Protein AF-A0A8H8R1V0-F1 (afdb_monomer_lite)

Radius of gyration: 19.97 Å; chains: 1; bounding box: 47×47×46 Å

InterPro domains:
  IPR007233 Trafficking protein particle complex subunit [PF04099] (3-85)

Organism: NCBI:txid1316788

Sequence (91 aa):
MVVYSFYIFDRHTECVYSKLWARQDRPISGGGTSIRPISDSSATSNGAPPDLGPARARPARLSAQDDAKLIFGTIFSLRNMVRKLGGPDDR

Structure (mmCIF, N/CA/C/O backbone):
data_AF-A0A8H8R1V0-F1
#
_entry.id   AF-A0A8H8R1V0-F1
#
loop_
_atom_site.group_PDB
_atom_site.id
_atom_site.type_symbol
_atom_site.label_atom_id
_atom_site.label_alt_id
_atom_site.label_comp_id
_atom_site.label_asym_id
_atom_site.label_entity_id
_atom_site.label_seq_id
_atom_site.pdbx_PDB_ins_code
_atom_site.Cartn_x
_atom_site.Cartn_y
_atom_site.Cartn_z
_atom_site.occupancy
_atom_site.B_iso_or_equiv
_atom_site.auth_seq_id
_atom_site.auth_comp_id
_atom_site.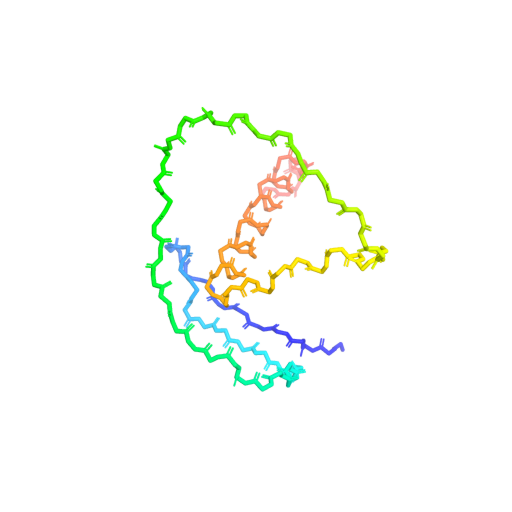auth_asym_id
_atom_site.auth_atom_id
_atom_site.pdbx_PDB_model_num
ATOM 1 N N . MET A 1 1 ? -8.705 -15.107 -9.577 1.00 81.56 1 MET A N 1
ATOM 2 C CA . MET A 1 1 ? -8.193 -13.729 -9.771 1.00 81.56 1 MET A CA 1
ATOM 3 C C . MET A 1 1 ? -6.671 -13.799 -9.791 1.00 81.56 1 MET A C 1
ATOM 5 O O . MET A 1 1 ? -6.124 -14.564 -9.009 1.00 81.56 1 MET A O 1
ATOM 9 N N . VAL A 1 2 ? -5.998 -13.088 -10.700 1.00 89.50 2 VAL A N 1
ATOM 10 C CA . VAL A 1 2 ? -4.525 -13.113 -10.830 1.00 89.50 2 VAL A CA 1
ATOM 11 C C . VAL A 1 2 ? -3.909 -12.049 -9.915 1.00 89.50 2 VAL A C 1
ATOM 13 O O . VAL A 1 2 ? -4.453 -10.951 -9.820 1.00 89.50 2 VAL A O 1
ATOM 16 N N . VAL A 1 3 ? -2.786 -12.356 -9.256 1.00 89.12 3 VAL A N 1
ATOM 17 C CA . VAL A 1 3 ? -2.031 -11.395 -8.433 1.00 89.12 3 VAL A CA 1
ATOM 18 C C . VAL A 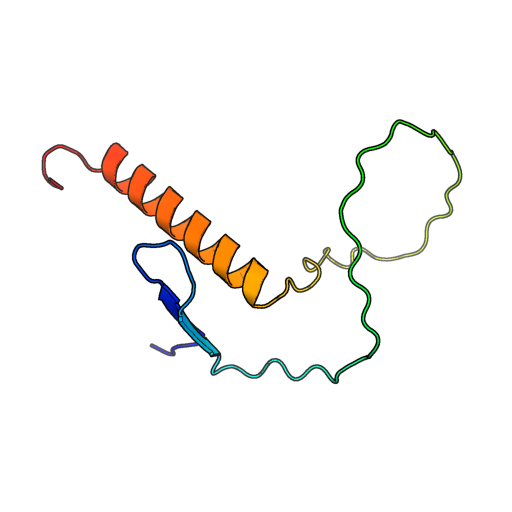1 3 ? -0.862 -10.843 -9.249 1.00 89.12 3 VAL A C 1
ATOM 20 O O . VAL A 1 3 ? 0.032 -11.590 -9.638 1.00 89.12 3 VAL A O 1
ATOM 23 N N . TYR A 1 4 ? -0.868 -9.536 -9.513 1.00 89.50 4 TYR A N 1
ATOM 24 C CA . TYR A 1 4 ? 0.196 -8.869 -10.273 1.00 89.50 4 TYR A CA 1
ATOM 25 C C . TYR A 1 4 ? 1.370 -8.464 -9.385 1.00 89.50 4 TYR A C 1
ATOM 27 O O . TYR A 1 4 ? 2.528 -8.690 -9.739 1.00 89.50 4 TYR A O 1
ATOM 35 N N . SER A 1 5 ? 1.064 -7.900 -8.220 1.00 90.88 5 SER A N 1
ATOM 36 C CA . SER A 1 5 ? 2.032 -7.411 -7.248 1.00 90.88 5 SER A CA 1
ATOM 37 C C . SER A 1 5 ? 1.524 -7.615 -5.821 1.00 90.88 5 SER A C 1
ATOM 39 O O . SER A 1 5 ? 0.320 -7.713 -5.582 1.00 90.88 5 SER A O 1
ATOM 41 N N . PHE A 1 6 ? 2.450 -7.725 -4.874 1.00 93.50 6 PHE A N 1
ATOM 42 C CA . PHE A 1 6 ? 2.164 -7.908 -3.457 1.00 93.50 6 PHE A CA 1
ATOM 43 C C . PHE A 1 6 ? 3.157 -7.114 -2.624 1.00 93.50 6 PHE A C 1
ATOM 45 O O . PHE A 1 6 ? 4.369 -7.230 -2.814 1.00 93.50 6 PHE A O 1
ATOM 52 N N . TYR A 1 7 ? 2.620 -6.313 -1.709 1.00 95.56 7 TYR A N 1
ATOM 53 C CA . TYR A 1 7 ? 3.373 -5.411 -0.850 1.00 95.56 7 TYR A CA 1
ATOM 54 C C . TYR A 1 7 ? 2.996 -5.669 0.604 1.00 95.56 7 TYR A C 1
ATOM 56 O O . TYR A 1 7 ? 1.814 -5.814 0.919 1.00 95.56 7 TYR A O 1
ATOM 64 N N . ILE A 1 8 ? 3.993 -5.689 1.485 1.00 96.75 8 ILE A N 1
ATOM 65 C CA . ILE A 1 8 ? 3.791 -5.676 2.933 1.00 96.75 8 ILE A CA 1
ATOM 66 C C . ILE A 1 8 ? 4.366 -4.368 3.459 1.00 96.75 8 ILE A C 1
ATOM 68 O O . ILE A 1 8 ? 5.540 -4.066 3.237 1.00 96.75 8 ILE A O 1
ATOM 72 N N . PHE A 1 9 ? 3.528 -3.617 4.168 1.00 96.94 9 PHE A N 1
ATOM 73 C CA . PHE A 1 9 ? 3.919 -2.410 4.882 1.00 96.94 9 PHE A CA 1
ATOM 74 C C . PHE A 1 9 ? 3.849 -2.661 6.383 1.00 96.94 9 PHE A C 1
ATOM 76 O O . PHE A 1 9 ? 2.884 -3.260 6.861 1.00 96.94 9 PHE A O 1
ATOM 83 N N . ASP A 1 10 ? 4.847 -2.180 7.113 1.00 96.69 10 ASP A N 1
ATOM 84 C CA . ASP A 1 10 ? 4.825 -2.181 8.573 1.00 96.69 10 ASP A CA 1
ATOM 85 C C . ASP A 1 10 ? 4.098 -0.933 9.124 1.00 96.69 10 ASP A C 1
ATOM 87 O O . ASP A 1 10 ? 3.799 0.026 8.403 1.00 96.69 10 ASP A O 1
ATOM 91 N N . ARG A 1 11 ? 3.821 -0.918 10.434 1.00 95.19 11 ARG A N 1
ATOM 92 C CA . ARG A 1 11 ? 3.208 0.192 11.179 1.00 95.19 11 ARG A CA 1
ATOM 93 C C . ARG A 1 11 ? 3.963 1.514 11.027 1.00 95.19 11 ARG A C 1
ATOM 95 O O . ARG A 1 11 ? 3.356 2.570 11.185 1.00 95.19 11 ARG A O 1
ATOM 102 N N . HIS A 1 12 ? 5.260 1.459 10.723 1.00 95.62 12 HIS A N 1
ATOM 103 C CA . HIS A 1 12 ? 6.124 2.623 10.525 1.00 95.62 12 HIS A CA 1
ATOM 104 C C . HIS A 1 12 ? 6.072 3.197 9.103 1.00 95.62 12 HIS A C 1
ATOM 106 O O . HIS A 1 12 ? 6.869 4.068 8.774 1.00 95.62 12 HIS A O 1
ATOM 112 N N . THR A 1 13 ? 5.117 2.766 8.269 1.00 93.69 13 THR A N 1
ATOM 113 C CA . THR A 1 13 ? 4.948 3.213 6.869 1.00 93.69 13 THR A CA 1
ATOM 114 C C . THR A 1 13 ? 6.061 2.748 5.924 1.00 93.69 13 THR A C 1
ATOM 116 O O . THR A 1 13 ? 6.176 3.212 4.791 1.00 93.69 13 THR A O 1
ATOM 119 N N . GLU A 1 14 ? 6.863 1.783 6.369 1.00 94.56 14 GLU A N 1
ATOM 120 C CA . GLU A 1 14 ? 7.962 1.217 5.597 1.00 94.56 14 GLU A CA 1
ATOM 121 C C . GLU A 1 14 ? 7.498 -0.007 4.803 1.00 94.56 14 GLU A C 1
ATOM 123 O O . GLU A 1 14 ? 6.777 -0.865 5.317 1.00 94.56 14 GLU A O 1
ATOM 128 N N . CYS A 1 15 ? 7.913 -0.095 3.536 1.00 95.19 15 CYS A N 1
ATOM 129 C CA . CYS A 1 15 ? 7.681 -1.269 2.700 1.00 95.19 15 CYS A CA 1
ATOM 130 C C . CYS A 1 15 ? 8.724 -2.342 3.022 1.00 95.19 15 CYS A C 1
ATOM 132 O O . CYS A 1 15 ? 9.863 -2.257 2.568 1.00 95.19 15 CYS A O 1
ATOM 134 N N . VAL A 1 16 ? 8.325 -3.362 3.779 1.00 96.56 16 VAL A N 1
ATOM 135 C CA . VAL A 1 16 ? 9.220 -4.440 4.235 1.00 96.56 16 VAL A CA 1
ATOM 136 C C . VAL A 1 16 ? 9.294 -5.608 3.252 1.00 96.56 16 VAL A C 1
ATOM 138 O O . VAL A 1 16 ? 10.232 -6.399 3.290 1.00 96.56 16 VAL A O 1
ATOM 141 N N . TYR A 1 17 ? 8.324 -5.719 2.341 1.00 95.50 17 TYR A N 1
ATOM 142 C CA . TYR A 1 17 ? 8.330 -6.727 1.286 1.00 95.50 17 TYR A CA 1
ATOM 143 C C . TYR A 1 17 ? 7.639 -6.206 0.034 1.00 95.50 17 TYR A C 1
ATOM 145 O O . TYR A 1 17 ? 6.548 -5.644 0.113 1.00 95.50 17 TYR A O 1
ATOM 153 N N . SER A 1 18 ? 8.241 -6.455 -1.127 1.00 92.50 18 SER A N 1
ATOM 154 C CA . SER A 1 18 ? 7.598 -6.240 -2.420 1.00 92.50 18 SER A CA 1
ATOM 155 C C . SER A 1 18 ? 7.888 -7.412 -3.350 1.00 92.50 18 SER A C 1
ATOM 157 O O . SER A 1 18 ? 9.017 -7.894 -3.449 1.00 92.50 18 SER A O 1
ATOM 159 N N . LYS A 1 19 ? 6.847 -7.897 -4.025 1.00 91.38 19 LYS A N 1
ATOM 160 C CA . LYS A 1 19 ? 6.954 -8.934 -5.047 1.00 91.38 19 LYS A CA 1
ATOM 161 C C . LYS A 1 19 ? 6.100 -8.567 -6.242 1.00 91.38 19 LYS A C 1
ATOM 163 O O . LYS A 1 19 ? 4.911 -8.301 -6.106 1.00 91.38 19 LYS A O 1
ATOM 168 N N . LEU A 1 20 ? 6.718 -8.584 -7.414 1.00 89.62 20 LEU A N 1
ATOM 169 C CA . LEU A 1 20 ? 6.071 -8.361 -8.698 1.00 89.62 20 LEU A CA 1
ATOM 170 C C . LEU A 1 20 ? 6.147 -9.666 -9.495 1.00 89.62 20 LEU A C 1
ATOM 172 O O . LEU A 1 20 ? 7.242 -10.174 -9.730 1.00 89.62 20 LEU A O 1
ATOM 176 N N . TRP A 1 21 ? 5.002 -10.227 -9.884 1.00 85.69 21 TRP A N 1
ATOM 177 C CA . TRP A 1 21 ? 4.953 -11.467 -10.672 1.00 85.69 21 TRP A CA 1
ATOM 178 C C . TRP A 1 21 ? 4.874 -11.212 -12.179 1.00 85.69 21 TRP A C 1
ATOM 180 O O . TRP A 1 21 ? 5.338 -12.039 -12.961 1.00 85.69 21 TRP A O 1
ATOM 190 N N . ALA A 1 22 ? 4.327 -10.073 -12.609 1.00 73.00 22 ALA A N 1
ATOM 191 C CA . ALA A 1 22 ? 4.301 -9.700 -14.019 1.00 73.00 22 ALA A CA 1
ATOM 192 C C . ALA A 1 22 ? 5.624 -9.027 -14.406 1.00 73.00 22 ALA A C 1
ATOM 194 O O . ALA A 1 22 ? 5.926 -7.925 -13.948 1.00 73.00 22 ALA A O 1
ATOM 195 N N . ARG A 1 23 ? 6.425 -9.708 -15.235 1.00 55.34 23 ARG A N 1
ATOM 196 C CA . ARG A 1 23 ? 7.704 -9.194 -15.731 1.00 55.34 23 ARG A CA 1
ATOM 197 C C . ARG A 1 23 ? 7.540 -7.810 -16.340 1.00 55.34 23 ARG A C 1
ATOM 199 O O . ARG A 1 23 ? 6.772 -7.605 -17.276 1.00 55.34 23 ARG A O 1
ATOM 206 N N . GLN A 1 24 ? 8.375 -6.903 -15.868 1.00 56.53 24 GLN A N 1
ATOM 207 C CA . GLN A 1 24 ? 8.729 -5.710 -16.599 1.00 56.53 24 GLN A CA 1
ATOM 208 C C . GLN A 1 24 ? 10.158 -5.876 -17.089 1.00 56.53 24 GLN A C 1
ATOM 210 O O . GLN A 1 24 ? 11.092 -5.333 -16.505 1.00 56.53 24 GLN A O 1
ATOM 215 N N . ASP A 1 25 ? 10.324 -6.673 -18.141 1.00 49.12 25 ASP A N 1
ATOM 216 C CA . ASP A 1 25 ? 11.586 -6.738 -18.866 1.00 49.12 25 ASP A CA 1
ATOM 217 C C . ASP A 1 25 ? 11.833 -5.350 -19.486 1.00 49.12 25 ASP A C 1
ATOM 219 O O . ASP A 1 25 ? 11.252 -4.988 -20.509 1.00 49.12 25 ASP A O 1
ATOM 223 N N . ARG A 1 26 ? 12.675 -4.530 -18.849 1.00 54.78 26 ARG A N 1
ATOM 224 C CA . ARG A 1 26 ? 13.422 -3.489 -19.558 1.00 54.78 26 ARG A CA 1
ATOM 225 C C . ARG A 1 26 ? 14.901 -3.640 -19.206 1.00 54.78 26 ARG A C 1
ATOM 227 O O . ARG A 1 26 ? 15.224 -3.647 -18.019 1.00 54.78 26 ARG A O 1
ATOM 234 N N . PRO A 1 27 ? 15.787 -3.764 -20.208 1.00 44.25 27 PRO A N 1
ATOM 235 C CA . PRO A 1 27 ? 17.216 -3.862 -19.977 1.00 44.25 27 PRO A CA 1
ATOM 236 C C . PRO A 1 27 ? 17.715 -2.612 -19.253 1.00 44.25 27 PRO A C 1
ATOM 238 O O . PRO A 1 27 ? 17.271 -1.489 -19.508 1.00 44.25 27 PRO A O 1
ATOM 241 N N . ILE A 1 28 ? 18.633 -2.847 -18.324 1.00 51.59 28 ILE A N 1
ATOM 242 C CA . ILE A 1 28 ? 19.345 -1.842 -17.549 1.00 51.59 28 ILE A CA 1
ATOM 243 C C . ILE A 1 28 ? 20.162 -0.983 -18.525 1.00 51.59 28 ILE A C 1
ATOM 245 O O . ILE A 1 28 ? 21.156 -1.429 -19.086 1.00 51.59 28 ILE A O 1
ATOM 249 N N . SER A 1 29 ? 19.748 0.263 -18.714 1.00 49.69 29 SER A N 1
ATOM 250 C CA . SER A 1 29 ? 20.649 1.373 -19.037 1.00 49.69 29 SER A CA 1
ATOM 251 C C . SER A 1 29 ? 20.599 2.235 -17.776 1.00 49.69 29 SER A C 1
ATOM 253 O O . SER A 1 29 ? 19.556 2.803 -17.480 1.00 49.69 29 SER A O 1
ATOM 255 N N . GLY A 1 30 ? 21.549 2.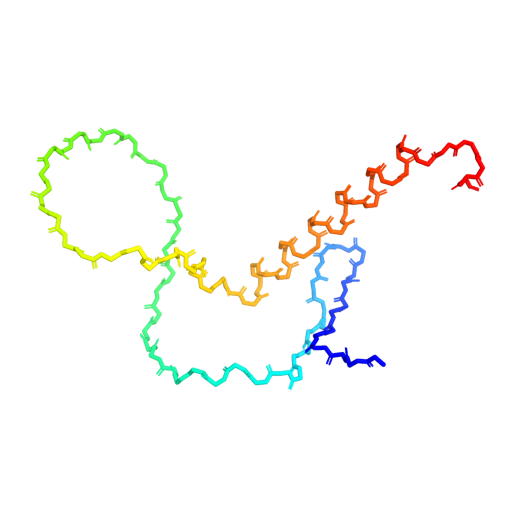157 -16.850 1.00 46.97 30 GLY A N 1
ATOM 256 C CA . GLY A 1 30 ? 22.963 2.438 -17.048 1.00 46.97 30 GLY A CA 1
ATOM 257 C C . GLY A 1 30 ? 23.201 3.859 -16.532 1.00 46.97 30 GLY A C 1
ATOM 258 O O . GLY A 1 30 ? 22.737 4.804 -17.155 1.00 46.97 30 GLY A O 1
ATOM 259 N N . GLY A 1 31 ? 23.896 3.987 -15.399 1.00 39.53 31 GLY A N 1
ATOM 260 C CA . GLY A 1 31 ? 24.433 5.261 -14.906 1.00 39.53 31 GLY A CA 1
ATOM 261 C C . GLY A 1 31 ? 23.662 5.875 -13.739 1.00 39.53 31 GLY A C 1
ATOM 262 O O . GLY A 1 31 ? 22.572 6.410 -13.906 1.00 39.53 31 GLY A O 1
ATOM 263 N N . GLY A 1 32 ? 24.250 5.804 -12.545 1.00 48.19 32 GLY A N 1
ATOM 264 C CA . GLY A 1 32 ? 23.773 6.531 -11.377 1.00 48.19 32 GLY A CA 1
ATOM 265 C C . GLY A 1 32 ? 24.047 8.031 -11.459 1.00 48.19 32 GLY A C 1
ATOM 266 O O . GLY A 1 32 ? 24.900 8.487 -12.211 1.00 48.19 32 GLY A O 1
ATOM 267 N N . THR A 1 33 ? 23.334 8.792 -10.637 1.00 38.28 33 THR A N 1
ATOM 268 C CA . THR A 1 33 ? 23.879 9.845 -9.767 1.00 38.28 33 THR A CA 1
ATOM 269 C C . THR A 1 33 ? 22.744 10.365 -8.890 1.00 38.28 33 THR A C 1
ATOM 271 O O . THR A 1 33 ? 21.664 10.713 -9.357 1.00 38.28 33 THR A O 1
ATOM 274 N N . SER A 1 34 ? 22.991 10.356 -7.584 1.00 55.72 34 SER A N 1
ATOM 275 C CA . SER A 1 34 ? 22.207 11.069 -6.581 1.00 55.72 34 SER A CA 1
ATOM 276 C C . SER A 1 34 ? 22.211 12.561 -6.916 1.00 55.72 34 SER A C 1
ATOM 278 O O . SER A 1 34 ? 23.284 13.159 -6.958 1.00 55.72 34 SER A O 1
ATOM 280 N N . ILE A 1 35 ? 21.043 13.166 -7.143 1.00 43.16 35 ILE A N 1
ATOM 281 C CA . ILE A 1 35 ? 20.900 14.625 -7.184 1.00 43.16 35 ILE A CA 1
ATOM 282 C C . ILE A 1 35 ? 19.710 15.005 -6.297 1.00 43.16 35 ILE A C 1
ATOM 284 O O . ILE A 1 35 ? 18.558 14.681 -6.574 1.00 43.16 35 ILE A O 1
ATOM 288 N N . ARG A 1 36 ? 20.038 15.645 -5.171 1.00 52.66 36 ARG A N 1
ATOM 289 C CA . ARG A 1 36 ? 19.119 16.285 -4.218 1.00 52.66 36 ARG A CA 1
ATOM 290 C C . ARG A 1 36 ? 18.330 17.416 -4.905 1.00 52.66 36 ARG A C 1
ATOM 292 O O . ARG A 1 36 ? 18.902 18.065 -5.778 1.00 52.66 36 ARG A O 1
ATOM 299 N N . PRO A 1 37 ? 17.101 17.757 -4.476 1.00 44.28 37 PRO A N 1
ATOM 300 C CA . PRO A 1 37 ? 16.461 18.983 -4.934 1.00 44.28 37 PRO A CA 1
ATOM 301 C C . PRO A 1 37 ? 17.044 20.180 -4.168 1.00 44.28 37 PRO A C 1
ATOM 303 O O . PRO A 1 37 ? 16.902 20.280 -2.949 1.00 44.28 37 PRO A O 1
ATOM 306 N N . ILE A 1 38 ? 17.728 21.069 -4.889 1.00 48.34 38 ILE A N 1
ATOM 307 C CA . ILE A 1 38 ? 18.056 22.427 -4.443 1.00 48.34 38 ILE A CA 1
ATOM 308 C C . ILE A 1 38 ? 16.931 23.326 -4.955 1.00 48.34 38 ILE A C 1
ATOM 310 O O . ILE A 1 38 ? 16.675 23.379 -6.156 1.00 48.34 38 ILE A O 1
ATOM 314 N N . SER A 1 39 ? 16.246 24.001 -4.036 1.00 48.78 39 SER A N 1
ATOM 315 C CA . SER A 1 39 ? 15.367 25.122 -4.351 1.00 48.78 39 SER A CA 1
ATOM 316 C C . SER A 1 39 ? 16.234 26.328 -4.706 1.00 48.78 39 SER A C 1
ATOM 318 O O . SER A 1 39 ? 16.927 26.830 -3.826 1.00 48.78 39 SER A O 1
ATOM 320 N N . ASP A 1 40 ? 16.188 26.804 -5.951 1.00 40.03 40 ASP A N 1
ATOM 321 C CA . ASP A 1 40 ? 16.620 28.165 -6.277 1.00 40.03 40 ASP A CA 1
ATOM 322 C C . ASP A 1 40 ? 15.887 28.711 -7.517 1.00 40.03 40 ASP A C 1
ATOM 324 O O . ASP A 1 40 ? 15.902 28.128 -8.600 1.00 40.03 40 ASP A O 1
ATOM 328 N N . SER A 1 41 ? 15.159 29.792 -7.255 1.00 44.28 41 SER A N 1
ATOM 329 C CA . SER A 1 41 ? 14.821 30.961 -8.068 1.00 44.28 41 SER A CA 1
ATOM 330 C C . SER A 1 41 ? 14.839 30.884 -9.602 1.00 44.28 41 SER A C 1
ATOM 332 O O . SER A 1 41 ? 15.864 30.748 -10.260 1.00 44.28 41 SER A O 1
ATOM 334 N N . SER A 1 42 ? 13.648 31.138 -10.154 1.00 48.84 42 SER A N 1
ATOM 335 C CA . SER A 1 42 ? 13.359 31.942 -11.352 1.00 48.84 42 SER A CA 1
ATOM 336 C C . SER A 1 42 ? 14.535 32.324 -12.266 1.00 48.84 42 SER A C 1
ATOM 338 O O . SER A 1 42 ? 15.192 33.344 -12.056 1.00 48.84 42 SER A O 1
ATOM 340 N N . ALA A 1 43 ? 14.671 31.605 -13.380 1.00 38.09 43 ALA A N 1
ATOM 341 C CA . ALA A 1 43 ? 15.341 32.102 -14.576 1.00 38.09 43 ALA A CA 1
ATOM 342 C C . ALA A 1 43 ? 14.447 31.848 -15.798 1.00 38.09 43 ALA A C 1
ATOM 344 O O . ALA A 1 43 ? 14.280 30.726 -16.273 1.00 38.09 43 ALA A O 1
ATOM 345 N N . THR A 1 44 ? 13.829 32.922 -16.280 1.00 45.12 44 THR A N 1
ATOM 346 C CA . THR A 1 44 ? 13.137 32.999 -17.566 1.00 45.12 44 THR A CA 1
ATOM 347 C C . THR A 1 44 ? 14.107 32.703 -18.709 1.00 45.12 44 THR A C 1
ATOM 349 O O . THR A 1 44 ? 15.101 33.412 -18.860 1.00 45.12 44 THR A O 1
ATOM 352 N N . SER A 1 45 ? 13.799 31.727 -19.562 1.00 41.19 45 SER A N 1
ATOM 353 C CA . SER A 1 45 ? 14.394 31.641 -20.900 1.00 41.19 45 SER A CA 1
ATOM 354 C C . SER A 1 45 ? 13.356 31.148 -21.913 1.00 41.19 45 SER A C 1
ATOM 356 O O . SER A 1 45 ? 12.854 30.030 -21.841 1.00 41.19 45 SER A O 1
ATOM 358 N N . ASN A 1 46 ? 12.994 32.042 -22.835 1.00 46.41 46 ASN A N 1
ATOM 359 C CA . ASN A 1 46 ? 12.243 31.724 -24.045 1.00 46.41 46 ASN A CA 1
ATOM 360 C C . ASN A 1 46 ? 13.182 31.045 -25.050 1.00 46.41 46 ASN A C 1
ATOM 362 O O . ASN A 1 46 ? 14.245 31.586 -25.348 1.00 46.41 46 ASN A O 1
ATOM 366 N N . GLY A 1 47 ? 12.748 29.924 -25.628 1.00 37.34 47 GLY A N 1
ATOM 367 C CA . GLY A 1 47 ? 13.416 29.288 -26.764 1.00 37.34 47 GLY A CA 1
ATOM 368 C C . GLY A 1 47 ? 12.930 27.860 -27.006 1.00 37.34 47 GLY A C 1
ATOM 369 O O . GLY A 1 47 ? 13.550 26.913 -26.540 1.00 37.34 47 GLY A O 1
ATOM 370 N N . ALA A 1 48 ? 11.817 27.703 -27.726 1.00 45.69 48 ALA A N 1
ATOM 371 C CA . ALA A 1 48 ? 11.402 26.413 -28.290 1.00 45.69 48 ALA A CA 1
ATOM 372 C C . ALA A 1 48 ? 12.209 26.095 -29.568 1.00 45.69 48 ALA A C 1
ATOM 374 O O . ALA A 1 48 ? 12.690 27.017 -30.231 1.00 45.69 48 ALA A O 1
ATOM 375 N N . PRO A 1 49 ? 12.287 24.814 -29.971 1.00 50.38 49 PRO A N 1
ATOM 376 C CA . PRO A 1 49 ? 11.407 24.416 -31.073 1.00 50.38 49 PRO A CA 1
ATOM 377 C C . PRO A 1 49 ? 10.637 23.098 -30.820 1.00 50.38 49 PRO A C 1
ATOM 379 O O . PRO A 1 49 ? 10.993 22.328 -29.928 1.00 50.38 49 PRO A O 1
ATOM 382 N N . PRO A 1 50 ? 9.543 22.860 -31.574 1.00 59.50 50 PRO A N 1
ATOM 383 C CA . PRO A 1 50 ? 8.590 21.777 -31.350 1.00 59.50 50 PRO A CA 1
ATOM 384 C C . PRO A 1 50 ? 8.970 20.531 -32.160 1.00 59.50 50 PRO A C 1
ATOM 386 O O . PRO A 1 50 ? 9.154 20.634 -33.370 1.00 59.50 50 PRO A O 1
ATOM 389 N N . ASP A 1 51 ? 9.029 19.351 -31.535 1.00 39.69 51 ASP A N 1
ATOM 390 C CA . ASP A 1 51 ? 9.159 18.094 -32.282 1.00 39.69 51 ASP A CA 1
ATOM 391 C C . ASP A 1 51 ? 8.290 16.966 -31.691 1.00 39.69 51 ASP A C 1
ATOM 393 O O . ASP A 1 51 ? 8.542 16.414 -30.623 1.00 39.69 51 ASP A O 1
ATOM 397 N N . LEU A 1 52 ? 7.185 16.738 -32.403 1.00 46.19 52 LEU A N 1
ATOM 398 C CA . LEU A 1 52 ? 6.468 15.487 -32.660 1.00 46.19 52 LEU A CA 1
ATOM 399 C C . LEU A 1 52 ? 6.262 14.458 -31.523 1.00 46.19 52 LEU A C 1
ATOM 401 O O . LEU A 1 52 ? 7.040 13.531 -31.314 1.00 46.19 52 LEU A O 1
ATOM 405 N N . GLY A 1 53 ? 5.041 14.489 -30.968 1.00 38.22 53 GLY A N 1
ATOM 406 C CA . GLY A 1 53 ? 4.278 13.286 -30.608 1.00 38.22 53 GLY A CA 1
ATOM 407 C C . GLY A 1 53 ? 3.476 13.411 -29.307 1.00 38.22 53 GLY A C 1
ATOM 408 O O . GLY A 1 53 ? 4.062 13.704 -28.266 1.00 38.22 53 GLY A O 1
ATOM 409 N N . PRO A 1 54 ? 2.160 13.099 -29.270 1.00 43.88 54 PRO A N 1
ATOM 410 C CA . PRO A 1 54 ? 1.466 12.854 -28.015 1.00 43.88 54 PRO A CA 1
ATOM 411 C C . PRO A 1 54 ? 1.848 11.451 -27.533 1.00 43.88 54 PRO A C 1
ATOM 413 O O . PRO A 1 54 ? 1.019 10.543 -27.437 1.00 43.88 54 PRO A O 1
ATOM 416 N N . ALA A 1 55 ? 3.129 11.251 -27.219 1.00 44.06 55 ALA A N 1
ATOM 417 C CA . ALA A 1 55 ? 3.548 10.170 -26.352 1.00 44.06 55 ALA A CA 1
ATOM 418 C C . ALA A 1 55 ? 3.019 10.529 -24.967 1.00 44.06 55 ALA A C 1
ATOM 420 O O . ALA A 1 55 ? 3.730 11.107 -24.152 1.00 44.06 55 ALA A O 1
ATOM 421 N N . ARG A 1 56 ? 1.721 10.247 -24.769 1.00 45.50 56 ARG A N 1
ATOM 422 C CA . ARG A 1 56 ? 0.992 10.178 -23.503 1.00 45.50 56 ARG A CA 1
ATOM 423 C C . ARG A 1 56 ? 2.016 9.935 -22.420 1.00 45.50 56 ARG A C 1
ATOM 425 O O . ARG A 1 56 ? 2.535 8.820 -22.385 1.00 45.50 56 ARG A O 1
ATOM 432 N N . ALA A 1 57 ? 2.375 10.997 -21.693 1.00 46.41 57 ALA A N 1
ATOM 433 C CA . ALA A 1 57 ? 3.495 11.014 -20.770 1.00 46.41 57 ALA A CA 1
ATOM 434 C C . ALA A 1 57 ? 3.319 9.819 -19.842 1.00 46.41 57 ALA A C 1
ATOM 436 O O . ALA A 1 57 ? 2.526 9.856 -18.903 1.00 46.41 57 ALA A O 1
ATOM 437 N N . ARG A 1 58 ? 3.953 8.692 -20.188 1.00 52.44 58 ARG A N 1
ATOM 438 C CA . ARG A 1 58 ? 3.966 7.533 -19.315 1.00 52.44 58 ARG A CA 1
ATOM 439 C C . ARG A 1 58 ? 4.777 8.064 -18.157 1.00 52.44 58 ARG A C 1
ATOM 441 O O . ARG A 1 58 ? 5.910 8.477 -18.425 1.00 52.44 58 ARG A O 1
ATOM 448 N N . PRO A 1 59 ? 4.201 8.164 -16.947 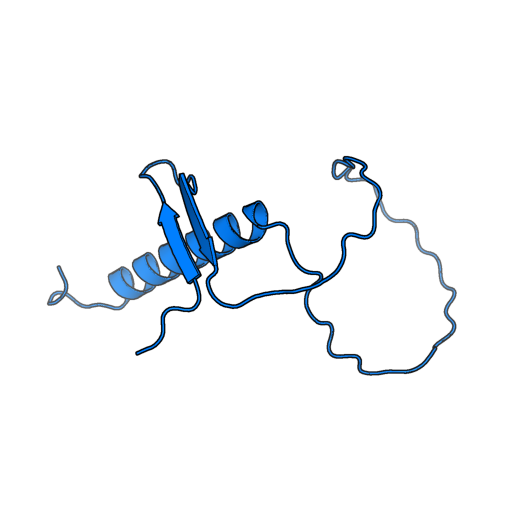1.00 52.84 59 PRO A N 1
ATOM 449 C CA . PRO A 1 59 ? 4.941 8.699 -15.822 1.00 52.84 59 PRO A CA 1
ATOM 450 C C . PRO A 1 59 ? 6.278 7.971 -15.809 1.00 52.84 59 PRO A C 1
ATOM 452 O O . PRO A 1 59 ? 6.310 6.737 -15.916 1.00 52.84 59 PRO A O 1
ATOM 455 N N .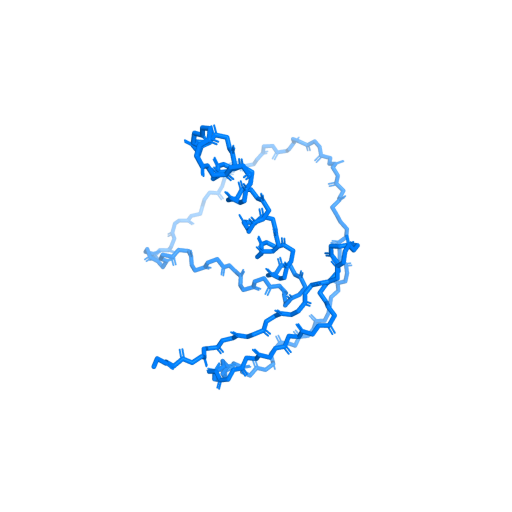 ALA A 1 60 ? 7.362 8.753 -15.854 1.00 57.72 60 ALA A N 1
ATOM 456 C CA . ALA A 1 60 ? 8.712 8.229 -15.757 1.00 57.72 60 ALA A CA 1
ATOM 457 C C . ALA A 1 60 ? 8.686 7.197 -14.629 1.00 57.72 60 ALA A C 1
ATOM 459 O O . ALA A 1 60 ? 8.181 7.502 -13.548 1.00 57.72 60 ALA A O 1
ATOM 460 N N . ARG A 1 61 ? 9.068 5.948 -14.932 1.00 63.16 61 ARG A N 1
ATOM 461 C CA . ARG A 1 61 ? 8.887 4.840 -13.989 1.00 63.16 61 ARG A CA 1
ATOM 462 C C . ARG A 1 61 ? 9.601 5.214 -12.698 1.00 63.16 61 ARG A C 1
ATOM 464 O O . ARG A 1 61 ? 10.822 5.354 -12.701 1.00 63.16 61 ARG A O 1
ATOM 471 N N . LEU A 1 62 ? 8.814 5.437 -11.651 1.00 68.94 62 LEU A N 1
ATOM 472 C CA . LEU A 1 62 ? 9.306 5.756 -10.326 1.00 68.94 62 LEU A CA 1
ATOM 473 C C . LEU A 1 62 ? 10.186 4.597 -9.842 1.00 68.94 62 LEU A C 1
ATOM 475 O O . LEU A 1 62 ? 10.048 3.453 -10.287 1.00 68.94 62 LEU A O 1
ATOM 479 N N . SER A 1 63 ? 11.123 4.897 -8.945 1.00 83.62 63 SER A N 1
ATOM 480 C CA . SER A 1 63 ? 11.844 3.840 -8.238 1.00 83.62 63 SER A CA 1
ATOM 481 C C . SER A 1 63 ? 10.840 2.942 -7.511 1.00 83.62 63 SER A C 1
ATOM 483 O O . SER A 1 63 ? 9.816 3.431 -7.035 1.00 83.62 63 SER A O 1
ATOM 485 N N . ALA A 1 64 ? 11.151 1.654 -7.337 1.00 83.38 64 ALA A N 1
ATOM 486 C CA . ALA A 1 64 ? 10.317 0.742 -6.545 1.00 83.38 64 ALA A CA 1
ATOM 487 C C . ALA A 1 64 ? 10.024 1.296 -5.134 1.00 83.38 64 ALA A C 1
ATOM 489 O O . ALA A 1 64 ? 8.949 1.070 -4.583 1.00 83.38 64 ALA A O 1
ATOM 490 N N . GLN A 1 65 ? 10.962 2.071 -4.579 1.00 86.25 65 GLN A N 1
ATOM 491 C CA . GLN A 1 65 ? 10.791 2.759 -3.301 1.00 86.25 65 GLN A CA 1
ATOM 492 C C . GLN A 1 65 ? 9.761 3.895 -3.368 1.00 86.25 65 GLN A C 1
ATOM 494 O O . GLN A 1 65 ? 9.003 4.103 -2.422 1.00 86.25 65 GLN A O 1
ATOM 499 N N . ASP A 1 66 ? 9.734 4.645 -4.466 1.00 90.38 66 ASP A N 1
ATOM 500 C CA . ASP A 1 66 ? 8.803 5.757 -4.648 1.00 90.38 66 ASP A CA 1
ATOM 501 C C . ASP A 1 66 ? 7.401 5.248 -4.998 1.00 90.38 66 ASP A C 1
ATOM 503 O O . ASP A 1 66 ? 6.419 5.762 -4.463 1.00 90.38 66 ASP A O 1
ATOM 507 N N . ASP A 1 67 ? 7.308 4.163 -5.776 1.00 90.62 67 ASP A N 1
ATOM 508 C CA . ASP A 1 67 ? 6.062 3.418 -5.984 1.00 90.62 67 ASP A CA 1
ATOM 509 C C . ASP A 1 67 ? 5.490 2.921 -4.652 1.00 90.62 67 ASP A C 1
ATOM 511 O O . ASP A 1 67 ? 4.306 3.104 -4.378 1.00 90.62 67 ASP A O 1
ATOM 515 N N . ALA A 1 68 ? 6.321 2.339 -3.781 1.00 92.38 68 ALA A N 1
ATOM 516 C CA . ALA A 1 68 ? 5.870 1.859 -2.479 1.00 92.38 68 ALA A CA 1
ATOM 517 C C . ALA A 1 68 ? 5.322 2.993 -1.593 1.00 92.38 68 ALA A C 1
ATOM 519 O O . ALA A 1 68 ? 4.260 2.839 -0.988 1.00 92.38 68 ALA A O 1
ATOM 520 N N . LYS A 1 69 ? 5.992 4.154 -1.557 1.00 93.81 69 LYS A N 1
ATOM 521 C CA . LYS A 1 69 ? 5.500 5.344 -0.838 1.00 93.81 69 LYS A CA 1
ATOM 522 C C . LYS A 1 69 ? 4.175 5.844 -1.409 1.00 93.81 69 LYS A C 1
ATOM 524 O O . LYS A 1 69 ? 3.268 6.181 -0.647 1.00 93.81 69 LYS A O 1
ATOM 529 N N . LEU A 1 70 ? 4.052 5.875 -2.736 1.00 95.12 70 LEU A N 1
ATOM 530 C CA . LEU A 1 70 ? 2.827 6.290 -3.409 1.00 95.12 70 LEU A CA 1
ATOM 531 C C . LEU A 1 70 ? 1.674 5.334 -3.081 1.00 95.12 70 LEU A C 1
ATOM 533 O O . LEU A 1 70 ? 0.603 5.777 -2.667 1.00 95.12 70 LEU A O 1
ATOM 537 N N . ILE A 1 71 ? 1.904 4.024 -3.187 1.00 94.94 71 ILE A N 1
ATOM 538 C CA . ILE A 1 71 ? 0.925 2.987 -2.841 1.00 94.94 71 ILE A CA 1
ATOM 539 C C . ILE A 1 71 ? 0.493 3.135 -1.379 1.00 94.94 71 ILE A C 1
ATOM 541 O O . ILE A 1 71 ? -0.706 3.203 -1.107 1.00 94.94 71 ILE A O 1
ATOM 545 N N . PHE A 1 72 ? 1.435 3.272 -0.442 1.00 96.50 72 PHE A N 1
ATOM 546 C CA . PHE A 1 72 ? 1.100 3.484 0.966 1.00 96.50 72 PHE A CA 1
ATOM 547 C C . PHE A 1 72 ? 0.222 4.729 1.163 1.00 96.50 72 PHE A C 1
ATOM 549 O O . PHE A 1 72 ? -0.833 4.655 1.797 1.00 96.50 72 PHE A O 1
ATOM 556 N N . GLY A 1 73 ? 0.613 5.861 0.568 1.00 96.50 73 GLY A N 1
ATOM 557 C CA . GLY A 1 73 ? -0.126 7.120 0.655 1.00 96.50 73 GLY A CA 1
ATOM 558 C C . GLY A 1 73 ? -1.541 7.037 0.078 1.00 96.50 73 GLY A C 1
ATOM 559 O O . GLY A 1 73 ? -2.483 7.561 0.682 1.00 96.50 73 GLY A O 1
ATOM 560 N N . THR A 1 74 ? -1.722 6.334 -1.046 1.00 97.25 74 THR A N 1
ATOM 561 C CA . THR A 1 74 ? -3.053 6.110 -1.636 1.00 97.25 74 THR A CA 1
ATOM 562 C C . THR A 1 74 ? -3.943 5.277 -0.718 1.00 97.25 74 THR A C 1
ATOM 564 O O . THR A 1 74 ? -5.063 5.693 -0.423 1.00 97.25 74 THR A O 1
ATOM 567 N N . ILE A 1 75 ? -3.445 4.155 -0.186 1.00 96.50 75 ILE A N 1
ATOM 568 C CA . ILE A 1 75 ? -4.206 3.285 0.723 1.00 96.50 75 ILE A CA 1
ATOM 569 C C . ILE A 1 75 ? -4.559 4.026 2.015 1.00 96.50 75 ILE A C 1
ATOM 571 O O . ILE A 1 75 ? -5.694 3.940 2.484 1.00 96.50 75 ILE A O 1
ATOM 575 N N . PHE A 1 76 ? -3.616 4.776 2.589 1.00 95.44 76 PHE A N 1
ATOM 576 C CA . PHE A 1 76 ? -3.851 5.544 3.810 1.00 95.44 76 PHE A CA 1
ATOM 577 C C . PHE A 1 76 ? -4.916 6.631 3.604 1.00 95.44 76 PHE A C 1
ATOM 579 O O . PHE A 1 76 ? -5.850 6.751 4.401 1.00 95.44 76 PHE A O 1
ATOM 586 N N . SER A 1 77 ? -4.822 7.371 2.496 1.00 96.56 77 SER A N 1
ATOM 587 C CA . SER A 1 77 ? -5.812 8.383 2.111 1.00 96.56 77 SER A CA 1
ATOM 588 C C . SER A 1 77 ? -7.196 7.768 1.912 1.00 96.56 77 SER A C 1
ATOM 590 O O . SER A 1 77 ? -8.180 8.277 2.449 1.00 96.56 77 SER A O 1
ATOM 592 N N . LEU A 1 78 ? -7.268 6.638 1.202 1.00 97.12 78 LEU A N 1
ATOM 593 C CA . LEU A 1 78 ? -8.511 5.905 0.970 1.00 97.12 78 LEU A CA 1
ATOM 594 C C . LEU A 1 78 ? -9.119 5.395 2.273 1.00 97.12 78 LEU A C 1
ATOM 596 O O . LEU A 1 78 ? -10.301 5.617 2.503 1.00 97.12 78 LEU A O 1
ATOM 600 N N . ARG A 1 79 ? -8.328 4.792 3.168 1.00 93.81 79 ARG A N 1
ATOM 601 C CA . ARG A 1 79 ? -8.810 4.337 4.481 1.00 93.81 79 ARG A CA 1
ATOM 602 C C . ARG A 1 79 ? -9.422 5.488 5.273 1.00 93.81 79 ARG A C 1
ATOM 604 O O . ARG A 1 79 ? -10.475 5.319 5.876 1.00 93.81 79 ARG A O 1
ATOM 611 N N . ASN A 1 80 ? -8.779 6.654 5.273 1.00 93.38 80 ASN A N 1
ATOM 612 C CA . ASN A 1 80 ? -9.311 7.835 5.943 1.00 93.38 80 ASN A CA 1
ATOM 613 C C . ASN A 1 80 ? -10.617 8.321 5.301 1.00 93.38 80 ASN A C 1
ATOM 615 O O . ASN A 1 80 ? -11.564 8.625 6.017 1.00 93.38 80 ASN A O 1
ATOM 619 N N . MET A 1 81 ? -10.689 8.369 3.968 1.00 94.81 81 MET A N 1
ATOM 620 C CA . MET A 1 81 ? -11.916 8.743 3.260 1.00 94.81 81 MET A CA 1
ATOM 621 C C . MET A 1 81 ? -13.052 7.764 3.554 1.00 94.81 81 MET A C 1
ATOM 623 O O . MET A 1 81 ? -14.126 8.199 3.945 1.00 94.81 81 MET A O 1
ATOM 627 N N . VAL A 1 82 ? -12.799 6.457 3.475 1.00 93.38 82 VAL A N 1
ATOM 628 C CA . VAL A 1 82 ? -13.786 5.420 3.806 1.00 93.38 82 VAL A CA 1
ATOM 629 C C . VAL A 1 82 ? -14.245 5.550 5.256 1.00 93.38 82 VAL A C 1
ATOM 631 O O . VAL A 1 82 ? -15.436 5.523 5.500 1.00 93.38 82 VAL A O 1
ATOM 634 N N . ARG A 1 83 ? -13.349 5.805 6.218 1.00 90.19 83 ARG A N 1
ATOM 635 C CA . ARG A 1 83 ? -13.738 6.027 7.626 1.00 90.19 83 ARG A CA 1
ATOM 636 C C . ARG A 1 83 ? -14.552 7.301 7.860 1.00 90.19 83 ARG A C 1
ATOM 638 O O . ARG A 1 83 ? -15.269 7.380 8.847 1.00 90.19 83 ARG A O 1
ATOM 645 N N . LYS A 1 84 ? -14.368 8.327 7.027 1.00 90.44 84 LYS A N 1
ATOM 646 C CA . LYS A 1 84 ? -15.108 9.594 7.127 1.00 90.44 84 LYS A CA 1
ATOM 647 C C . LYS A 1 84 ? -16.464 9.531 6.431 1.00 90.44 84 LYS A C 1
ATOM 649 O O . LYS A 1 84 ? -17.368 10.255 6.827 1.00 90.44 84 LYS A O 1
ATOM 654 N N . LEU A 1 85 ? -16.566 8.729 5.375 1.00 92.38 85 LEU A N 1
ATOM 655 C CA . LEU A 1 85 ? -17.776 8.566 4.573 1.00 92.38 85 LEU A CA 1
ATOM 656 C C . LEU A 1 85 ? -18.642 7.396 5.056 1.00 92.38 85 LEU A C 1
ATOM 658 O O . LEU A 1 85 ? -19.857 7.442 4.893 1.00 92.38 85 LEU A O 1
ATOM 662 N N . GLY A 1 86 ? -18.027 6.371 5.650 1.00 84.94 86 GLY A N 1
ATOM 663 C CA . GLY A 1 86 ? -18.695 5.263 6.321 1.00 84.94 86 GLY A CA 1
ATOM 664 C C . GLY A 1 86 ? -19.378 5.787 7.574 1.00 84.94 86 GLY A C 1
ATOM 665 O O . GLY A 1 86 ? -18.734 6.370 8.448 1.00 84.94 86 GLY A O 1
ATOM 666 N N . GLY A 1 87 ? -20.701 5.670 7.602 1.00 76.00 87 GLY A N 1
ATOM 667 C CA . GLY A 1 87 ? -21.542 6.169 8.679 1.00 76.00 87 GLY A CA 1
ATOM 668 C C . GLY A 1 87 ? -21.338 5.423 10.008 1.00 76.00 87 GLY A C 1
ATOM 669 O O . GLY A 1 87 ? -20.374 4.683 10.189 1.00 76.00 87 GLY A O 1
ATOM 670 N N . PRO A 1 88 ? -22.259 5.600 10.969 1.00 72.81 88 PRO A N 1
ATOM 671 C CA . PRO A 1 88 ? -22.169 4.988 12.298 1.00 72.81 88 PRO A CA 1
ATOM 672 C C . PRO A 1 88 ? -22.101 3.454 12.291 1.00 72.81 88 PRO A C 1
ATOM 674 O O . PRO A 1 88 ? -21.587 2.883 13.248 1.00 72.81 88 PRO A O 1
ATOM 677 N N . ASP A 1 89 ? -22.592 2.819 11.224 1.00 73.44 89 ASP A N 1
ATOM 678 C CA . ASP A 1 89 ? -22.695 1.363 11.075 1.00 73.44 89 ASP A CA 1
ATOM 679 C C . ASP A 1 89 ? -21.350 0.675 10.749 1.00 73.44 89 ASP A C 1
ATOM 681 O O . ASP A 1 89 ? -21.242 -0.540 10.877 1.00 73.44 89 ASP A O 1
ATOM 685 N N . ASP A 1 90 ? -20.319 1.446 10.374 1.00 66.06 90 ASP A N 1
ATOM 686 C CA . ASP A 1 90 ? -18.966 0.974 10.011 1.00 66.06 90 ASP A CA 1
ATOM 687 C C . ASP A 1 90 ? -17.930 1.146 11.155 1.00 66.06 90 ASP A C 1
ATOM 689 O O . ASP A 1 90 ? -16.714 1.124 10.918 1.00 66.06 90 ASP A O 1
ATOM 693 N N . ARG A 1 91 ? -18.386 1.388 12.396 1.00 56.88 91 ARG A N 1
ATOM 694 C CA . ARG A 1 91 ? -17.514 1.622 13.566 1.00 56.88 91 ARG A CA 1
ATOM 695 C C . ARG A 1 91 ? -16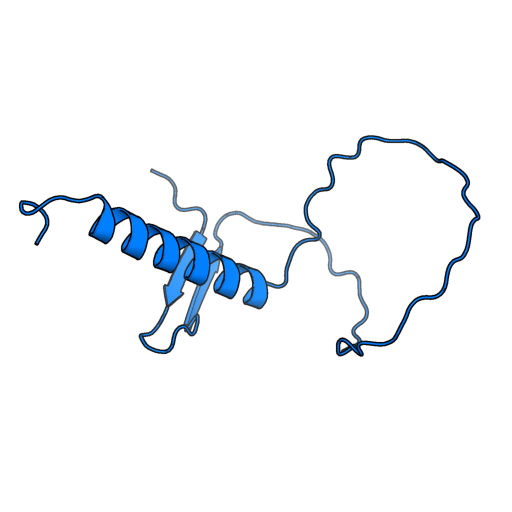.979 0.364 14.237 1.00 56.88 91 ARG A C 1
ATOM 697 O O . ARG A 1 91 ? -17.768 -0.566 14.493 1.00 56.88 91 ARG A O 1
#

pLDDT: mean 71.5, std 22.22, range [37.34, 97.25]

Foldseek 3Di:
DDDQKDWDADPVLDTPDIDGPDDPDDDDDDDDDDDDDDDDDDDDDDDDDDDDDPPVPPPPDDDPRVVSSVVSVVVVVVVVVCVVVVPPVVD

Secondary structure (DSSP, 8-state):
----EEEEE-TTS-EEEEEE-S-----------------------------------------HHHHHHHHHHHHHHHHHHHHHHS-GGG-